Protein AF-A0A225V2T7-F1 (afdb_monomer_lite)

Sequence (121 aa):
MLRHPDIQKPFVIIQHVNRWAACAVVGQEYDGKIQPVRYTGRVLNDAELRYYIAEKEVIAILRTLQVQGLINCNQPHLQTHLSKVELLKEKFGSLRLVHLKREYNQAADYLTTKILILDES

Secondary structure (DSSP, 8-state):
-PPPP-TTSPEEEEEEE-SSEEEEEEEEEETTEEEEEEEEEEEPPHHHHTS-HHHHHHHHHHHHHHHTTSS----HHHHHHHHHHHHHHTTSS-EEEEEPPGGG-HHHHHHHHHHHHHH--

InterPro domains:
  IPR036397 Ribonuclease H superfamily [G3DSA:3.30.420.10] (42-117)
  IPR041373 Reverse transcriptase, RNase H-like domain [PF17917] (6-66)
  IPR043502 DNA/RNA polymerase superfamily [SSF56672] (2-76)

Structure (mmCIF, N/CA/C/O backbone):
data_AF-A0A225V2T7-F1
#
_entry.id   AF-A0A225V2T7-F1
#
loop_
_atom_site.group_PDB
_atom_site.id
_atom_site.type_symbol
_atom_site.label_atom_id
_atom_site.label_alt_id
_atom_site.label_comp_id
_atom_site.label_asym_id
_atom_site.label_entity_id
_atom_site.label_seq_id
_atom_site.pdbx_PDB_ins_code
_atom_site.Cartn_x
_atom_site.Cartn_y
_atom_site.Cartn_z
_atom_site.occupancy
_atom_site.B_iso_or_equiv
_atom_site.auth_seq_id
_atom_site.auth_comp_id
_atom_site.auth_asym_id
_atom_site.auth_atom_id
_atom_site.pdbx_PDB_model_num
ATOM 1 N N . MET A 1 1 ? -14.917 -8.543 -2.299 1.00 66.31 1 MET A N 1
ATOM 2 C CA . MET A 1 1 ? -16.028 -7.711 -1.792 1.00 66.31 1 MET A CA 1
ATOM 3 C C . MET A 1 1 ? -15.439 -6.709 -0.809 1.00 66.31 1 MET A C 1
ATOM 5 O O . MET A 1 1 ? -14.638 -7.133 0.015 1.00 66.31 1 MET A O 1
ATOM 9 N N . LEU A 1 2 ? -15.735 -5.415 -0.955 1.00 82.31 2 LEU A N 1
ATOM 10 C CA . LEU A 1 2 ? -15.256 -4.359 -0.051 1.00 82.31 2 LEU A CA 1
ATOM 11 C C . LEU A 1 2 ? -16.213 -4.201 1.135 1.00 82.31 2 LEU A C 1
ATOM 13 O O . LEU A 1 2 ? -17.419 -4.376 0.966 1.00 82.31 2 LEU A O 1
ATOM 17 N N . ARG A 1 3 ? -15.688 -3.857 2.312 1.00 86.75 3 ARG A N 1
ATOM 18 C CA . ARG A 1 3 ? -16.485 -3.499 3.494 1.00 86.75 3 ARG A CA 1
ATOM 19 C C . ARG A 1 3 ? -16.578 -1.974 3.631 1.00 86.75 3 ARG A C 1
ATOM 21 O O . ARG A 1 3 ? -15.665 -1.261 3.225 1.00 86.75 3 ARG A O 1
ATOM 28 N N . HIS A 1 4 ? -17.667 -1.473 4.215 1.00 89.25 4 HIS A N 1
ATOM 29 C CA . HIS A 1 4 ? -17.787 -0.050 4.543 1.00 89.25 4 HIS A CA 1
ATOM 30 C C . HIS A 1 4 ? -16.748 0.375 5.602 1.00 89.25 4 HIS A C 1
ATOM 32 O O . HIS A 1 4 ? -16.506 -0.390 6.538 1.00 89.25 4 HIS A O 1
ATOM 38 N N . PRO A 1 5 ? -16.135 1.568 5.469 1.00 87.00 5 PRO A N 1
ATOM 39 C CA . PRO A 1 5 ? -15.200 2.083 6.463 1.00 87.00 5 PRO A CA 1
ATOM 40 C C . PRO A 1 5 ? -15.893 2.333 7.803 1.00 87.00 5 PRO A C 1
ATOM 42 O O . PRO A 1 5 ? -16.919 3.009 7.845 1.00 87.00 5 PRO A O 1
ATOM 45 N N . ASP A 1 6 ? -15.280 1.871 8.887 1.00 89.69 6 ASP A N 1
ATOM 46 C CA . ASP A 1 6 ? -15.644 2.239 10.256 1.00 89.69 6 ASP A CA 1
ATOM 47 C C . ASP A 1 6 ? -14.616 3.240 10.793 1.00 89.69 6 ASP A C 1
ATOM 49 O O . ASP A 1 6 ? -13.498 2.865 11.132 1.00 89.69 6 ASP A O 1
ATOM 53 N N . ILE A 1 7 ? -14.959 4.527 10.862 1.00 83.44 7 ILE A N 1
ATOM 54 C CA . ILE A 1 7 ? -14.001 5.579 11.243 1.00 83.44 7 ILE A CA 1
ATOM 55 C C . ILE A 1 7 ? -13.431 5.416 12.663 1.00 83.44 7 ILE A C 1
ATOM 57 O O . ILE A 1 7 ? -12.371 5.965 12.956 1.00 83.44 7 ILE A O 1
ATOM 61 N N . GLN A 1 8 ? -14.095 4.644 13.528 1.00 86.25 8 GLN A N 1
ATOM 62 C CA . GLN A 1 8 ? -13.640 4.394 14.896 1.00 86.25 8 GLN A CA 1
ATOM 63 C C . GLN A 1 8 ? -12.564 3.304 14.973 1.00 86.25 8 GLN A C 1
ATOM 65 O O . GLN A 1 8 ? -11.917 3.138 16.008 1.00 86.25 8 GLN A O 1
ATOM 70 N N . LYS A 1 9 ? -12.348 2.551 13.888 1.00 85.56 9 LYS A N 1
ATOM 71 C CA . LYS A 1 9 ? -11.348 1.485 13.836 1.00 85.56 9 LYS A CA 1
ATOM 72 C C . LYS A 1 9 ? -10.043 1.940 13.180 1.00 85.56 9 LYS A C 1
ATOM 74 O O . LYS A 1 9 ? -10.074 2.660 12.180 1.00 85.56 9 LYS A O 1
ATOM 79 N N . PRO A 1 10 ? -8.890 1.440 13.662 1.00 84.44 10 PRO A N 1
ATOM 80 C CA . PRO A 1 10 ? -7.603 1.648 13.011 1.00 84.44 10 PRO A CA 1
ATOM 81 C C . PRO A 1 10 ? -7.622 1.260 11.535 1.00 84.44 10 PRO A C 1
ATOM 83 O O . PRO A 1 10 ? -8.084 0.173 11.172 1.00 84.44 10 PRO A O 1
ATOM 86 N N . PHE A 1 11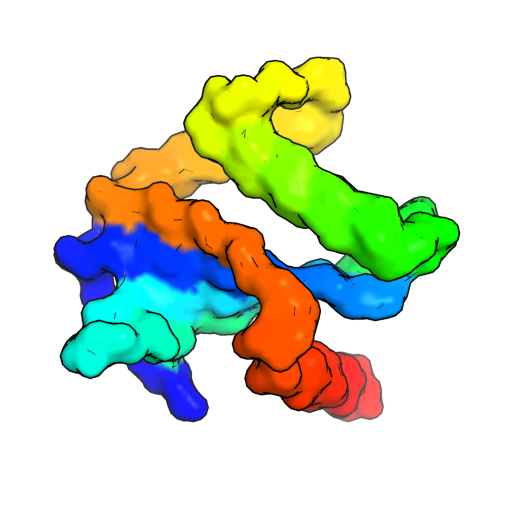 ? -7.057 2.119 10.692 1.00 82.12 11 PHE A N 1
ATOM 87 C CA . PHE A 1 11 ? -6.815 1.790 9.294 1.00 82.12 11 PHE A CA 1
ATOM 88 C C . PHE A 1 11 ? -5.452 1.123 9.133 1.00 82.12 11 PHE A C 1
ATOM 90 O O . PHE A 1 11 ? -4.450 1.554 9.709 1.00 82.12 11 PHE A O 1
ATOM 97 N N . VAL A 1 12 ? -5.412 0.084 8.303 1.00 82.75 12 VAL A N 1
ATOM 98 C CA . VAL A 1 12 ? -4.188 -0.579 7.863 1.00 82.75 12 VAL A CA 1
ATOM 99 C C . VAL A 1 12 ? -3.984 -0.295 6.384 1.00 82.75 12 VAL A C 1
ATOM 101 O O . VAL A 1 12 ? -4.862 -0.576 5.569 1.00 82.75 12 VAL A O 1
ATOM 104 N N . ILE A 1 13 ? -2.823 0.249 6.031 1.00 80.81 13 ILE A N 1
ATOM 105 C CA . ILE A 1 13 ? -2.405 0.395 4.637 1.00 80.81 13 ILE A CA 1
ATOM 106 C C . ILE A 1 13 ? -1.438 -0.736 4.309 1.00 80.81 13 ILE A C 1
ATOM 108 O O . ILE A 1 13 ? -0.366 -0.838 4.908 1.00 80.81 13 ILE A O 1
ATOM 112 N N . ILE A 1 14 ? -1.818 -1.547 3.327 1.00 81.81 14 ILE A N 1
ATOM 113 C CA . ILE A 1 14 ? -0.985 -2.592 2.738 1.00 81.81 14 ILE A CA 1
ATOM 114 C C . ILE A 1 14 ? -0.528 -2.092 1.377 1.00 81.81 14 ILE A C 1
ATOM 116 O O . ILE A 1 14 ? -1.353 -1.913 0.482 1.00 81.81 14 ILE A O 1
ATOM 120 N N . GLN A 1 15 ? 0.770 -1.858 1.216 1.00 76.88 15 GLN A N 1
ATOM 121 C CA . GLN A 1 15 ? 1.341 -1.465 -0.071 1.00 76.88 15 GLN A CA 1
ATOM 122 C C . GLN A 1 15 ? 1.723 -2.688 -0.904 1.00 76.88 15 GLN A C 1
ATOM 124 O O . GLN A 1 15 ? 2.153 -3.714 -0.378 1.00 76.88 15 GLN A O 1
ATOM 129 N N . HIS A 1 16 ? 1.594 -2.553 -2.217 1.00 76.69 16 HIS A N 1
ATOM 130 C CA . HIS A 1 16 ? 2.022 -3.538 -3.193 1.00 76.69 16 HIS A CA 1
ATOM 131 C C . HIS A 1 16 ? 2.602 -2.819 -4.408 1.00 76.69 16 HIS A C 1
ATOM 133 O O . HIS A 1 16 ? 2.026 -1.859 -4.911 1.00 76.69 16 HIS A O 1
ATOM 139 N N . VAL A 1 17 ? 3.748 -3.279 -4.895 1.00 77.31 17 VAL A N 1
ATOM 140 C CA . VAL A 1 17 ? 4.335 -2.765 -6.131 1.00 77.31 17 VAL A CA 1
ATOM 141 C C . VAL A 1 17 ? 4.715 -3.953 -6.988 1.00 77.31 17 VAL A C 1
ATOM 143 O O . VAL A 1 17 ? 5.381 -4.872 -6.518 1.00 77.31 17 VAL A O 1
ATOM 146 N N . ASN A 1 18 ? 4.292 -3.931 -8.244 1.00 75.44 18 ASN A N 1
ATOM 147 C CA . ASN A 1 18 ? 4.706 -4.914 -9.228 1.00 75.44 18 ASN A CA 1
ATOM 148 C C . ASN A 1 18 ? 5.512 -4.247 -10.347 1.00 75.44 18 ASN A C 1
ATOM 150 O O . ASN A 1 18 ? 5.968 -3.108 -10.228 1.00 75.44 18 ASN A O 1
ATOM 154 N N . ARG A 1 19 ? 5.743 -4.979 -11.443 1.00 77.00 19 ARG A N 1
ATOM 155 C CA . ARG A 1 19 ? 6.575 -4.496 -12.551 1.00 77.00 19 ARG A CA 1
ATOM 156 C C . ARG A 1 19 ? 6.058 -3.176 -13.143 1.00 77.00 19 ARG A C 1
ATOM 158 O O . ARG A 1 19 ? 6.894 -2.367 -13.541 1.00 77.00 19 ARG A O 1
ATOM 165 N N . TRP A 1 20 ? 4.743 -2.962 -13.154 1.00 80.44 20 TRP A N 1
ATOM 166 C CA . TRP A 1 20 ? 4.077 -1.925 -13.948 1.00 80.44 20 TRP A CA 1
ATOM 167 C C . TRP A 1 20 ? 3.268 -0.928 -13.118 1.00 80.44 20 TRP A C 1
ATOM 169 O O . TRP A 1 20 ? 3.011 0.178 -13.579 1.00 80.44 20 TRP A O 1
ATOM 179 N N . ALA A 1 21 ? 2.870 -1.293 -11.902 1.00 78.94 21 ALA A N 1
ATOM 180 C CA . ALA A 1 21 ? 1.983 -0.492 -11.073 1.00 78.94 21 ALA A CA 1
ATOM 181 C C . ALA A 1 21 ? 2.385 -0.537 -9.596 1.00 78.94 21 ALA A C 1
ATOM 183 O O . ALA A 1 21 ? 2.903 -1.535 -9.092 1.00 78.94 21 ALA A O 1
ATOM 184 N N . ALA A 1 22 ? 2.087 0.554 -8.897 1.00 80.88 22 ALA A N 1
ATOM 185 C CA . ALA A 1 22 ? 2.073 0.615 -7.444 1.00 80.88 22 ALA A CA 1
ATOM 186 C C . ALA A 1 22 ? 0.621 0.727 -6.979 1.00 80.88 22 ALA A C 1
ATOM 188 O O . ALA A 1 22 ? -0.117 1.607 -7.422 1.00 80.88 22 ALA A O 1
ATOM 189 N N . CYS A 1 23 ? 0.206 -0.142 -6.071 1.00 80.31 23 CYS A N 1
ATOM 190 C CA . CYS A 1 23 ? -1.116 -0.131 -5.476 1.00 80.31 23 CYS A CA 1
ATOM 191 C C . CYS A 1 23 ? -1.051 -0.234 -3.952 1.00 80.31 23 CYS A C 1
ATOM 193 O O . CYS A 1 23 ? -0.030 -0.553 -3.344 1.00 80.31 23 CYS A O 1
ATOM 195 N N . ALA A 1 24 ? -2.156 0.117 -3.315 1.00 81.75 24 ALA A N 1
ATOM 196 C CA .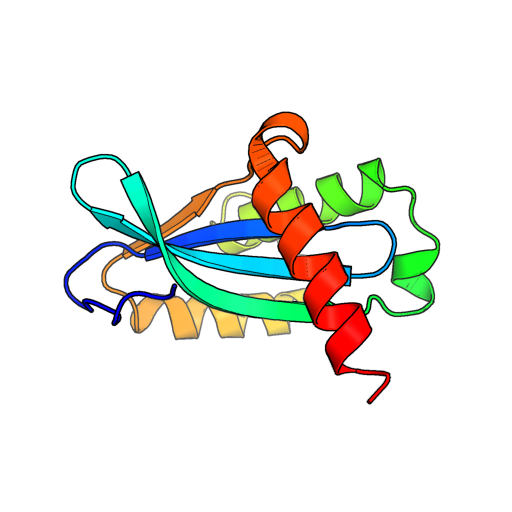 ALA A 1 24 ? -2.335 -0.037 -1.893 1.00 81.75 24 ALA A CA 1
ATOM 197 C C . ALA A 1 24 ? -3.769 -0.460 -1.588 1.00 81.75 24 ALA A C 1
ATOM 199 O O . ALA A 1 24 ? -4.735 -0.001 -2.206 1.00 81.75 24 ALA A O 1
ATOM 200 N N . VAL A 1 25 ? -3.896 -1.328 -0.594 1.00 84.00 25 VAL A N 1
ATOM 201 C CA . VAL A 1 25 ? -5.169 -1.701 0.007 1.00 84.00 25 VAL A CA 1
ATOM 202 C C . VAL A 1 25 ? -5.285 -0.958 1.323 1.00 84.00 25 VAL A C 1
ATOM 204 O O . VAL A 1 25 ? -4.417 -1.074 2.187 1.00 84.00 25 VAL A O 1
ATOM 207 N N . VAL A 1 26 ? -6.370 -0.212 1.480 1.00 83.75 26 VAL A N 1
ATOM 208 C CA . VAL A 1 26 ? -6.796 0.289 2.781 1.00 83.75 26 VAL A CA 1
ATOM 209 C C . VAL A 1 26 ? -7.742 -0.751 3.360 1.00 83.75 26 VAL A C 1
ATOM 211 O O . VAL A 1 26 ? -8.791 -1.034 2.777 1.00 83.75 26 VAL A O 1
ATOM 214 N N . GLY A 1 27 ? -7.359 -1.342 4.482 1.00 88.25 27 GLY A N 1
ATOM 215 C CA . GLY A 1 27 ? -8.142 -2.340 5.194 1.00 88.25 27 GLY A CA 1
ATOM 216 C C . GLY A 1 27 ? -8.337 -1.978 6.657 1.00 88.25 27 GLY A C 1
ATOM 217 O O . GLY A 1 27 ? -7.696 -1.074 7.188 1.00 88.25 27 GLY A O 1
ATOM 218 N N . GLN A 1 28 ? -9.234 -2.701 7.309 1.00 86.75 28 GLN A N 1
ATOM 219 C CA . GLN A 1 28 ? -9.456 -2.621 8.750 1.00 86.75 28 GLN A CA 1
ATOM 220 C C . GLN A 1 28 ? -9.601 -4.030 9.309 1.00 86.75 28 GLN A C 1
ATOM 222 O O . GLN A 1 28 ? -10.015 -4.950 8.600 1.00 86.75 28 GLN A O 1
ATOM 227 N N . GLU A 1 29 ? -9.234 -4.208 10.572 1.00 89.12 29 GLU A N 1
ATOM 228 C CA . GLU A 1 29 ? -9.288 -5.512 11.221 1.00 89.12 29 GLU A CA 1
ATOM 229 C C . GLU A 1 29 ? -10.697 -5.825 11.741 1.00 89.12 29 GLU A C 1
ATOM 231 O O . GLU A 1 29 ? -11.326 -5.041 12.463 1.00 89.12 29 GLU A O 1
ATOM 236 N N . TYR A 1 30 ? -11.188 -7.001 11.363 1.00 87.75 30 TYR A N 1
ATOM 237 C CA . TYR A 1 30 ? -12.446 -7.572 11.819 1.00 87.75 30 TYR A CA 1
ATOM 238 C C . TYR A 1 30 ? -12.231 -9.055 12.095 1.00 87.75 30 TYR A C 1
ATOM 240 O O . TYR A 1 30 ? -11.781 -9.785 11.211 1.00 87.75 30 TYR A O 1
ATOM 248 N N . ASP A 1 31 ? -12.536 -9.484 13.320 1.00 90.25 31 ASP A N 1
ATOM 249 C CA . ASP A 1 31 ? -12.428 -10.883 13.749 1.00 90.25 31 ASP A CA 1
ATOM 250 C C . ASP A 1 31 ? -11.031 -11.479 13.472 1.00 90.25 31 ASP A C 1
ATOM 252 O O . ASP A 1 31 ? -10.889 -12.590 12.960 1.00 90.25 31 ASP A O 1
ATOM 256 N N . GLY A 1 32 ? -9.981 -10.686 13.732 1.00 86.19 32 GLY A N 1
ATOM 257 C CA . GLY A 1 32 ? -8.579 -11.056 13.501 1.00 86.19 32 GLY A CA 1
ATOM 258 C C . GLY A 1 32 ? -8.141 -11.075 12.030 1.00 86.19 32 GLY A C 1
ATOM 259 O O . GLY A 1 32 ? -7.026 -11.496 11.726 1.00 86.19 32 GLY A O 1
ATOM 260 N N . LYS A 1 33 ? -8.993 -10.641 11.091 1.00 86.69 33 LYS A N 1
ATOM 261 C CA . LYS A 1 33 ? -8.685 -10.586 9.654 1.00 86.69 33 LYS A CA 1
ATOM 262 C C . LYS A 1 33 ? -8.756 -9.159 9.136 1.00 86.69 33 LYS A C 1
ATOM 264 O O . LYS A 1 33 ? -9.724 -8.441 9.378 1.00 86.69 33 LYS A O 1
ATOM 269 N N . ILE A 1 34 ? -7.760 -8.757 8.350 1.00 87.31 34 ILE A N 1
ATOM 270 C CA . ILE A 1 34 ? -7.824 -7.489 7.622 1.00 87.31 34 ILE A CA 1
ATOM 271 C C . ILE A 1 34 ? -8.820 -7.650 6.473 1.00 87.31 34 ILE A C 1
ATOM 273 O O . ILE A 1 34 ? -8.597 -8.439 5.555 1.00 87.31 34 ILE A O 1
ATOM 277 N N . GLN A 1 35 ? -9.914 -6.894 6.517 1.00 87.38 35 GLN A N 1
ATOM 278 C CA . GLN A 1 35 ? -10.880 -6.821 5.425 1.00 87.38 35 GLN A CA 1
ATOM 279 C C . GLN A 1 35 ? -10.656 -5.536 4.621 1.00 87.38 35 GLN A C 1
ATOM 281 O O . GLN A 1 35 ? -10.461 -4.470 5.215 1.00 87.38 35 GLN A O 1
ATOM 286 N N . PRO A 1 36 ? -10.674 -5.605 3.279 1.00 86.38 36 PRO A N 1
ATOM 287 C CA . PRO A 1 36 ? -10.434 -4.445 2.437 1.00 86.38 36 PRO A CA 1
ATOM 288 C C . PRO A 1 36 ? -11.631 -3.491 2.482 1.00 86.38 36 PRO A C 1
ATOM 290 O O . PRO A 1 36 ? -12.783 -3.896 2.323 1.00 86.38 36 PRO A O 1
ATOM 293 N N . VAL A 1 37 ? -11.337 -2.208 2.661 1.00 86.44 37 VAL A N 1
ATOM 294 C CA . VAL A 1 37 ? -12.308 -1.107 2.653 1.00 86.44 37 VAL A CA 1
ATOM 295 C C . VAL A 1 37 ? -12.194 -0.305 1.361 1.00 86.44 37 VAL A C 1
ATOM 297 O O . VAL A 1 37 ? -13.198 0.115 0.788 1.00 86.44 37 VAL A O 1
ATOM 300 N N . ARG A 1 38 ? -10.969 -0.120 0.856 1.00 82.50 38 ARG A N 1
ATOM 301 C CA . ARG A 1 38 ? -10.723 0.567 -0.412 1.00 82.50 38 ARG A CA 1
ATOM 302 C C . ARG A 1 38 ? -9.457 0.058 -1.089 1.00 82.50 38 ARG A C 1
ATOM 304 O O . ARG A 1 38 ? -8.484 -0.290 -0.425 1.00 82.50 38 ARG A O 1
ATOM 311 N N . TYR A 1 39 ? -9.467 0.091 -2.415 1.00 77.56 39 TYR A N 1
ATOM 312 C CA . TYR A 1 39 ? -8.284 -0.091 -3.247 1.00 77.56 39 TYR A CA 1
ATOM 313 C C . TYR A 1 39 ? -7.878 1.242 -3.865 1.00 77.56 39 TYR A C 1
ATOM 315 O O . TYR A 1 39 ? -8.729 2.056 -4.226 1.00 77.56 39 TYR A O 1
ATOM 323 N N . THR A 1 40 ? -6.577 1.462 -3.982 1.00 78.00 40 THR A N 1
ATOM 324 C CA . THR A 1 40 ? -6.009 2.548 -4.776 1.00 78.00 40 THR A CA 1
ATOM 325 C C . THR A 1 40 ? -4.782 2.035 -5.511 1.00 78.00 40 THR A C 1
ATOM 327 O O . THR A 1 40 ? -4.096 1.136 -5.027 1.00 78.00 40 THR A O 1
ATOM 330 N N . GLY A 1 41 ? -4.495 2.578 -6.685 1.00 79.88 41 GLY A N 1
ATOM 331 C CA . GLY A 1 41 ? -3.312 2.219 -7.446 1.00 79.88 41 GLY A CA 1
ATOM 332 C C . GLY A 1 41 ? -3.042 3.203 -8.563 1.00 79.88 41 GLY A C 1
ATOM 333 O O . GLY A 1 41 ? -3.903 4.005 -8.919 1.00 79.88 41 GLY A O 1
ATOM 334 N N . ARG A 1 42 ? -1.819 3.157 -9.078 1.00 82.31 42 ARG A N 1
ATOM 335 C CA . ARG A 1 42 ? -1.394 3.906 -10.254 1.00 82.31 42 ARG A CA 1
ATOM 336 C C . ARG A 1 42 ? -0.378 3.106 -11.054 1.00 82.31 42 ARG A C 1
ATOM 338 O O . ARG A 1 42 ? 0.412 2.348 -10.485 1.00 82.31 42 ARG A O 1
ATOM 345 N N . VAL A 1 43 ? -0.363 3.346 -12.357 1.00 79.88 43 VAL A N 1
ATOM 346 C CA . VAL A 1 43 ? 0.708 2.892 -13.245 1.00 79.88 43 VAL A CA 1
ATOM 347 C C . VAL A 1 43 ? 1.995 3.656 -12.904 1.00 79.88 43 VAL A C 1
ATOM 349 O O . VAL A 1 43 ? 1.970 4.820 -12.483 1.00 79.88 43 VAL A O 1
ATOM 352 N N . LEU A 1 44 ? 3.124 2.961 -12.989 1.00 81.44 44 LEU A N 1
ATOM 353 C CA . LEU A 1 44 ? 4.449 3.537 -12.790 1.00 81.44 44 LEU A CA 1
ATOM 354 C C . LEU A 1 44 ? 4.832 4.390 -14.002 1.00 81.44 44 LEU A C 1
ATOM 356 O O . LEU A 1 44 ? 4.529 4.030 -15.135 1.00 81.44 44 LEU A O 1
ATOM 360 N N . ASN A 1 45 ? 5.517 5.509 -13.769 1.00 80.56 45 ASN A N 1
ATOM 361 C CA . ASN A 1 45 ? 6.050 6.315 -14.871 1.00 80.56 45 ASN A CA 1
ATOM 362 C C . ASN A 1 45 ? 7.313 5.674 -15.480 1.00 80.56 45 ASN A C 1
ATOM 364 O O . ASN A 1 45 ? 7.899 4.767 -14.892 1.00 80.56 45 ASN A O 1
ATOM 368 N N . ASP A 1 46 ? 7.785 6.179 -16.623 1.00 83.00 46 ASP A N 1
ATOM 369 C CA . ASP A 1 46 ? 8.947 5.619 -17.334 1.00 83.00 46 ASP A CA 1
ATOM 370 C C . ASP A 1 46 ? 10.211 5.510 -16.480 1.00 83.00 46 ASP A C 1
ATOM 372 O O . ASP A 1 46 ? 10.987 4.566 -16.633 1.00 83.00 46 ASP A O 1
ATOM 376 N N . ALA A 1 47 ? 10.449 6.472 -15.585 1.00 80.44 47 ALA A N 1
ATOM 377 C CA . ALA A 1 47 ? 11.591 6.416 -14.682 1.00 80.44 47 ALA A CA 1
ATOM 378 C C . ALA A 1 47 ? 11.439 5.285 -13.666 1.00 80.44 47 ALA A C 1
ATOM 380 O O . ALA A 1 47 ? 12.379 4.528 -13.439 1.00 80.44 47 ALA A O 1
ATOM 381 N N . GLU A 1 48 ? 10.240 5.134 -13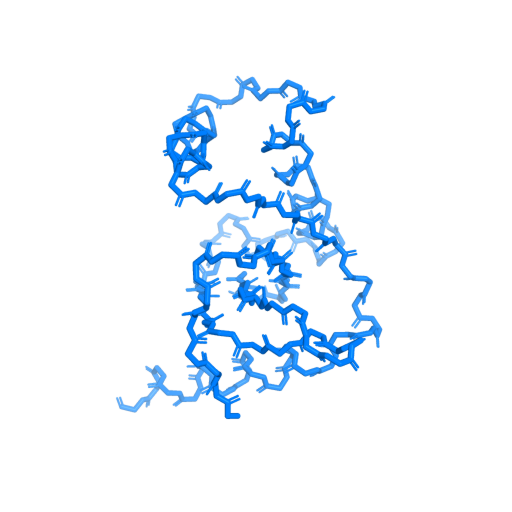.112 1.00 77.69 48 GLU A N 1
ATOM 382 C CA . GLU A 1 48 ? 9.915 4.093 -12.148 1.00 77.69 48 GLU A CA 1
ATOM 383 C C . GLU A 1 48 ? 9.892 2.700 -12.782 1.00 77.69 48 GLU A C 1
ATOM 385 O O . GLU A 1 48 ? 10.310 1.735 -12.146 1.00 77.69 48 GLU A O 1
ATOM 390 N N . LEU A 1 49 ? 9.460 2.574 -14.040 1.00 81.25 49 LEU A N 1
ATOM 391 C CA . LEU A 1 49 ? 9.427 1.308 -14.771 1.00 81.25 49 LEU A CA 1
ATOM 392 C C . LEU A 1 49 ? 10.815 0.681 -14.918 1.00 81.25 49 LEU A C 1
ATOM 394 O O . LEU A 1 49 ? 10.920 -0.544 -14.819 1.00 81.25 49 LEU A O 1
ATOM 398 N N . ARG A 1 50 ? 11.857 1.508 -15.076 1.00 82.75 50 ARG A N 1
ATOM 399 C CA . ARG A 1 50 ? 13.253 1.075 -15.254 1.00 82.75 50 ARG A CA 1
ATOM 400 C C . ARG A 1 50 ? 13.884 0.450 -14.010 1.00 82.75 50 ARG A C 1
ATOM 402 O O . ARG A 1 50 ? 14.889 -0.238 -14.150 1.00 82.75 50 ARG A O 1
ATOM 409 N N . TYR A 1 51 ? 13.310 0.652 -12.824 1.00 75.50 51 TYR A N 1
ATOM 410 C CA . TYR A 1 51 ? 13.808 0.014 -11.607 1.00 75.50 51 TYR A CA 1
ATOM 411 C C . TYR A 1 51 ? 13.514 -1.489 -11.588 1.00 75.50 51 TYR A C 1
ATOM 413 O O . TYR A 1 51 ? 12.427 -1.946 -11.978 1.00 75.50 51 TYR A O 1
ATOM 421 N N . TYR A 1 52 ? 14.457 -2.262 -11.054 1.00 75.75 52 TYR A N 1
ATOM 422 C CA . TYR A 1 52 ? 14.233 -3.660 -10.721 1.00 75.75 52 TYR A CA 1
ATOM 423 C C . TYR A 1 52 ? 13.139 -3.783 -9.655 1.00 75.75 52 TYR A C 1
ATOM 425 O O . TYR A 1 52 ? 12.908 -2.887 -8.844 1.00 75.75 52 TYR A O 1
ATOM 433 N N . ILE A 1 53 ? 12.444 -4.922 -9.630 1.00 69.19 53 ILE A N 1
ATOM 434 C CA . ILE A 1 53 ? 11.323 -5.123 -8.700 1.00 69.19 53 ILE A CA 1
ATOM 435 C C . ILE A 1 53 ? 11.744 -5.005 -7.226 1.00 69.19 53 ILE A C 1
ATOM 437 O O . ILE A 1 53 ? 11.013 -4.418 -6.438 1.00 69.19 53 ILE A O 1
ATOM 441 N N . ALA A 1 54 ? 12.952 -5.457 -6.879 1.00 64.94 54 ALA A N 1
ATOM 442 C CA . ALA A 1 54 ? 13.506 -5.297 -5.536 1.00 64.94 54 ALA A CA 1
ATOM 443 C C . ALA A 1 54 ? 13.741 -3.818 -5.180 1.00 64.94 54 ALA A 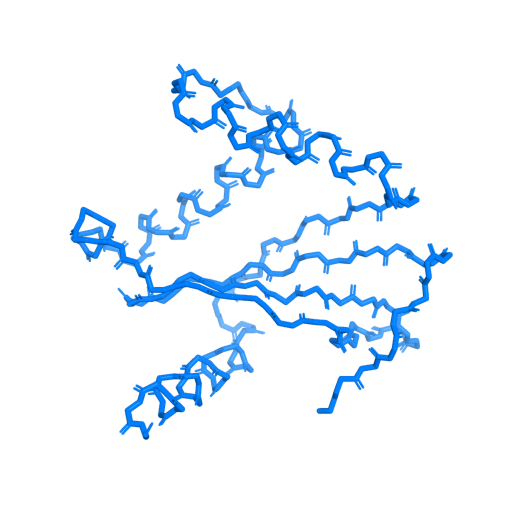C 1
ATOM 445 O O . ALA A 1 54 ? 13.435 -3.390 -4.072 1.00 64.94 54 ALA A O 1
ATOM 446 N N . GLU A 1 55 ? 14.218 -3.004 -6.125 1.00 67.44 55 GLU A N 1
ATOM 447 C CA . GLU A 1 55 ? 14.393 -1.561 -5.911 1.00 67.44 55 GLU A CA 1
ATOM 448 C C . GLU A 1 55 ? 13.043 -0.866 -5.699 1.00 67.44 55 GLU A C 1
ATOM 450 O O . GLU A 1 55 ? 12.910 -0.007 -4.830 1.00 67.44 55 GLU A O 1
ATOM 455 N N . LYS A 1 56 ? 12.009 -1.283 -6.438 1.00 71.94 56 LYS A N 1
ATOM 456 C CA . LYS A 1 56 ? 10.634 -0.793 -6.266 1.00 71.94 56 LYS A CA 1
ATOM 457 C C . LYS A 1 56 ? 10.075 -1.123 -4.877 1.00 71.94 56 LYS A C 1
ATOM 459 O O . LYS A 1 56 ? 9.457 -0.263 -4.249 1.00 71.94 56 LYS A O 1
ATOM 464 N N . GLU A 1 57 ? 10.318 -2.334 -4.377 1.00 71.56 57 GLU A N 1
ATOM 465 C CA . GLU A 1 57 ? 9.941 -2.736 -3.014 1.00 71.56 57 GLU A CA 1
ATOM 466 C C . GLU A 1 57 ? 10.683 -1.912 -1.956 1.00 71.56 57 GLU A C 1
ATOM 468 O O . GLU A 1 57 ? 10.061 -1.407 -1.019 1.00 71.56 57 GLU A O 1
ATOM 473 N N . VAL A 1 58 ? 11.988 -1.690 -2.140 1.00 70.25 58 VAL A N 1
ATOM 474 C CA . VAL A 1 58 ? 12.791 -0.828 -1.261 1.00 70.25 58 VAL A CA 1
ATOM 475 C C . VAL A 1 58 ? 12.245 0.601 -1.250 1.00 70.25 58 VAL A C 1
ATOM 477 O O . VAL A 1 58 ? 12.088 1.181 -0.179 1.00 70.25 58 VAL A O 1
ATOM 480 N N . ILE A 1 59 ? 11.873 1.162 -2.404 1.00 74.69 59 ILE A N 1
ATOM 481 C CA . ILE A 1 59 ? 11.254 2.493 -2.485 1.00 74.69 59 ILE A CA 1
ATOM 482 C C . ILE A 1 59 ? 9.932 2.535 -1.704 1.00 74.69 59 ILE A C 1
ATOM 484 O O . ILE A 1 59 ? 9.690 3.502 -0.980 1.00 74.69 59 ILE A O 1
ATOM 488 N N . ALA A 1 60 ? 9.089 1.503 -1.796 1.00 74.44 60 ALA A N 1
ATOM 489 C CA . ALA A 1 60 ? 7.839 1.426 -1.034 1.00 74.44 60 ALA A CA 1
ATOM 490 C C . ALA A 1 60 ? 8.083 1.372 0.488 1.00 74.44 60 ALA A C 1
ATOM 492 O O . ALA A 1 60 ? 7.415 2.067 1.261 1.00 74.44 60 ALA A O 1
ATOM 493 N N . ILE A 1 61 ? 9.091 0.613 0.927 1.00 71.00 61 ILE A N 1
ATOM 494 C CA . ILE A 1 61 ? 9.505 0.559 2.335 1.00 71.00 61 ILE A CA 1
ATOM 495 C C . ILE A 1 61 ? 10.022 1.925 2.793 1.00 71.00 61 ILE A C 1
ATOM 497 O O . ILE A 1 61 ? 9.544 2.453 3.794 1.00 71.00 61 ILE A O 1
ATOM 501 N N . LEU A 1 62 ? 10.944 2.537 2.045 1.00 71.56 62 LEU A N 1
ATOM 502 C CA . LEU A 1 62 ? 11.501 3.852 2.373 1.00 71.56 62 LEU A CA 1
ATOM 503 C C . LEU A 1 62 ? 10.403 4.915 2.475 1.00 71.56 62 LEU A C 1
ATOM 505 O O . LEU A 1 62 ? 10.390 5.698 3.420 1.00 71.56 62 LEU A O 1
ATOM 509 N N . ARG A 1 63 ? 9.431 4.904 1.559 1.00 73.94 63 ARG A N 1
ATOM 510 C CA . ARG A 1 63 ? 8.246 5.774 1.615 1.00 73.94 63 ARG A CA 1
ATOM 511 C C . ARG A 1 63 ? 7.448 5.577 2.892 1.00 73.94 63 ARG A C 1
ATOM 513 O O . ARG A 1 63 ? 7.045 6.554 3.515 1.00 73.94 63 ARG A O 1
ATOM 520 N N . THR A 1 64 ? 7.224 4.325 3.273 1.00 73.75 64 THR A N 1
ATOM 521 C CA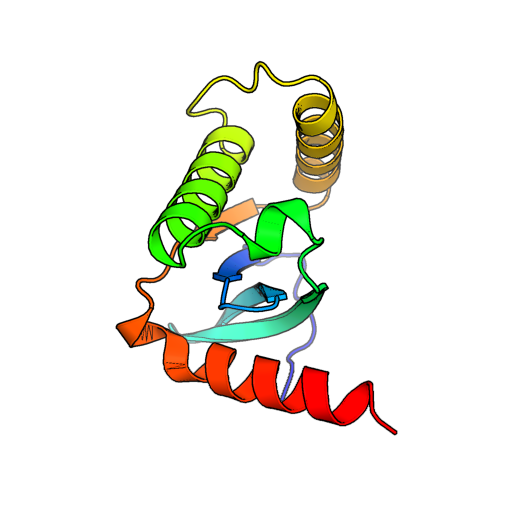 . THR A 1 64 ? 6.509 3.985 4.503 1.00 73.75 64 THR A CA 1
ATOM 522 C C . THR A 1 64 ? 7.252 4.500 5.734 1.00 73.75 64 THR A C 1
ATOM 524 O O . THR A 1 64 ? 6.641 5.148 6.580 1.00 73.75 64 THR A O 1
ATOM 527 N N . LEU A 1 65 ? 8.568 4.292 5.805 1.00 69.75 65 LEU A N 1
ATOM 528 C CA . LEU A 1 65 ? 9.402 4.759 6.915 1.00 69.75 65 LEU A CA 1
ATOM 529 C C . LEU A 1 65 ? 9.464 6.294 6.990 1.00 69.75 65 LEU A C 1
ATOM 531 O O . LEU A 1 65 ? 9.402 6.850 8.085 1.00 69.75 65 LEU A O 1
ATOM 535 N N . GLN A 1 66 ? 9.531 6.981 5.843 1.00 72.38 66 GLN A N 1
ATOM 536 C CA . GLN A 1 66 ? 9.446 8.447 5.759 1.00 72.38 66 GLN A CA 1
ATOM 537 C C . GLN A 1 66 ? 8.109 8.949 6.298 1.00 72.38 66 GLN A C 1
ATOM 539 O O . GLN A 1 66 ? 8.075 9.847 7.130 1.00 72.38 66 GLN A O 1
ATOM 544 N N . VAL A 1 67 ? 7.007 8.326 5.870 1.00 70.44 67 VAL A N 1
ATOM 545 C CA . VAL A 1 67 ? 5.665 8.634 6.373 1.00 70.44 67 VAL A CA 1
ATOM 546 C C . VAL A 1 67 ? 5.545 8.358 7.865 1.00 70.44 67 VAL A C 1
ATOM 548 O O . VAL A 1 67 ? 4.824 9.064 8.548 1.00 70.44 67 VAL A O 1
ATOM 551 N N . GLN A 1 68 ? 6.231 7.362 8.411 1.00 70.00 68 GLN A N 1
ATOM 552 C CA . GLN A 1 68 ? 6.225 7.104 9.852 1.00 70.00 68 GLN A CA 1
ATOM 553 C C . GLN A 1 68 ? 7.134 8.055 10.647 1.00 70.00 68 GLN A C 1
ATOM 555 O O . GLN A 1 68 ? 7.165 7.961 11.870 1.00 70.00 68 GLN A O 1
ATOM 560 N N . GLY A 1 69 ? 7.862 8.960 9.982 1.00 72.38 69 GLY A N 1
ATOM 561 C CA . GLY A 1 69 ? 8.823 9.859 10.624 1.00 72.38 69 GLY A CA 1
ATOM 562 C C . GLY A 1 69 ? 10.091 9.154 11.119 1.00 72.38 69 GLY A C 1
ATOM 563 O O . GLY A 1 69 ? 10.851 9.736 11.884 1.00 72.38 69 GLY A O 1
ATOM 564 N N . LEU A 1 70 ? 10.330 7.906 10.697 1.00 74.81 70 LEU A N 1
ATOM 565 C CA . LEU A 1 70 ? 11.475 7.102 11.137 1.00 74.81 70 LEU A CA 1
ATOM 566 C C . LEU A 1 70 ? 12.762 7.453 10.385 1.00 74.81 70 LEU A C 1
ATOM 568 O O . LEU A 1 70 ? 13.856 7.255 10.908 1.00 74.81 70 LEU A O 1
ATOM 572 N N . ILE A 1 71 ? 12.639 7.960 9.157 1.00 79.56 71 ILE A N 1
ATOM 573 C CA . ILE A 1 71 ? 13.769 8.418 8.346 1.00 79.56 71 ILE A CA 1
ATOM 574 C C . ILE A 1 71 ? 13.453 9.766 7.703 1.00 79.56 71 ILE A C 1
ATOM 576 O O . ILE A 1 71 ? 12.306 10.054 7.356 1.00 79.56 71 ILE A O 1
ATOM 580 N N . ASN A 1 72 ? 14.485 10.587 7.511 1.00 76.62 72 ASN A N 1
ATOM 581 C CA . ASN A 1 72 ? 14.308 11.926 6.965 1.00 76.62 72 ASN A CA 1
ATOM 582 C C . ASN A 1 72 ? 14.025 11.895 5.449 1.00 76.62 72 ASN A C 1
ATOM 584 O O . ASN A 1 72 ? 14.563 11.066 4.708 1.00 76.62 72 ASN A O 1
ATOM 588 N N . CYS A 1 73 ? 13.188 12.815 4.971 1.00 75.25 73 CYS A N 1
ATOM 589 C CA . CYS A 1 73 ? 12.805 12.916 3.565 1.00 75.25 73 CYS A CA 1
ATOM 590 C C . CYS A 1 73 ? 13.454 14.150 2.921 1.00 75.25 73 CYS A C 1
ATOM 592 O O . CYS A 1 73 ? 12.886 15.234 2.927 1.00 75.25 73 CYS A O 1
ATOM 594 N N . ASN A 1 74 ? 14.643 14.005 2.331 1.00 76.06 74 ASN A N 1
ATOM 595 C CA . ASN A 1 74 ? 15.416 15.162 1.842 1.00 76.06 74 ASN A CA 1
ATOM 596 C C . ASN A 1 74 ? 15.091 15.588 0.399 1.00 76.06 74 ASN A C 1
ATOM 598 O O . ASN A 1 74 ? 15.579 16.612 -0.069 1.00 76.06 74 ASN A O 1
ATOM 602 N N . GLN A 1 75 ? 14.280 14.819 -0.330 1.00 73.56 75 GLN A N 1
ATOM 603 C CA . GLN A 1 75 ? 13.929 15.137 -1.716 1.00 73.56 75 GLN A CA 1
ATOM 604 C C . GLN A 1 75 ? 12.688 16.058 -1.765 1.00 73.56 75 GLN A C 1
ATOM 606 O O . GLN A 1 75 ? 11.635 15.662 -1.258 1.00 73.56 75 GLN A O 1
ATOM 611 N N . PRO A 1 76 ? 12.752 17.245 -2.408 1.00 72.50 76 PRO A N 1
ATOM 612 C CA . PRO A 1 76 ? 11.684 18.256 -2.353 1.00 72.50 76 PRO A CA 1
ATOM 613 C C . PRO A 1 76 ? 10.313 17.771 -2.840 1.00 72.50 76 PRO A C 1
ATOM 615 O O . PRO A 1 76 ? 9.297 18.018 -2.200 1.00 72.50 76 PRO A O 1
ATOM 618 N N . HIS A 1 77 ? 10.275 17.006 -3.934 1.00 66.31 77 HIS A N 1
ATOM 619 C CA . HIS A 1 77 ? 9.024 16.447 -4.460 1.00 66.31 77 HIS A CA 1
ATOM 620 C C . HIS A 1 77 ? 8.373 15.439 -3.492 1.00 66.31 77 HIS A C 1
ATOM 622 O O . HIS A 1 77 ? 7.163 15.234 -3.513 1.00 66.31 77 HIS A O 1
ATOM 628 N N . LEU A 1 78 ? 9.160 14.835 -2.601 1.00 64.50 78 LEU A N 1
ATOM 629 C CA . LEU A 1 78 ? 8.715 13.818 -1.645 1.00 64.50 78 LEU A CA 1
ATOM 630 C C . LEU A 1 78 ? 8.307 14.427 -0.316 1.00 64.50 78 LEU A C 1
ATOM 632 O O . LEU A 1 78 ? 7.366 13.935 0.297 1.00 64.50 78 LEU A O 1
ATOM 636 N N . GLN A 1 79 ? 8.927 15.546 0.058 1.00 69.12 79 GLN A N 1
ATOM 637 C CA . GLN A 1 79 ? 8.450 16.420 1.128 1.00 69.12 79 GLN A CA 1
ATOM 638 C C . GLN A 1 79 ? 7.004 16.855 0.868 1.00 69.12 79 GLN A C 1
ATOM 640 O O . GLN A 1 79 ? 6.159 16.707 1.742 1.00 69.12 79 GLN A O 1
ATOM 645 N N . THR A 1 80 ? 6.671 17.271 -0.361 1.00 69.81 80 THR A N 1
ATOM 646 C CA . THR A 1 80 ? 5.289 17.635 -0.721 1.00 69.81 80 THR A CA 1
ATOM 647 C C . THR A 1 80 ? 4.303 16.475 -0.533 1.00 69.81 80 THR A C 1
ATOM 649 O O . THR A 1 80 ? 3.176 16.684 -0.081 1.00 69.81 80 THR A O 1
ATOM 652 N N . HIS A 1 81 ? 4.699 15.243 -0.867 1.00 65.25 81 HIS A N 1
ATOM 653 C CA . HIS A 1 81 ? 3.868 14.062 -0.620 1.00 65.25 81 HIS A CA 1
ATOM 654 C C . HIS A 1 81 ? 3.761 13.736 0.873 1.00 65.25 81 HIS A C 1
ATOM 656 O O . HIS A 1 81 ? 2.667 13.423 1.336 1.00 65.25 81 HIS A O 1
ATOM 662 N N . LEU A 1 82 ? 4.856 13.858 1.623 1.00 66.50 82 LEU A N 1
ATOM 663 C CA . LEU A 1 82 ? 4.889 13.629 3.064 1.00 66.50 82 LEU A CA 1
ATOM 664 C C . LEU A 1 82 ? 3.973 14.608 3.807 1.00 66.50 82 LEU A C 1
ATOM 666 O O . LEU A 1 82 ? 3.142 14.164 4.590 1.00 66.50 82 LEU A O 1
ATOM 670 N N . SER A 1 83 ? 4.014 15.906 3.483 1.00 70.56 83 SER A N 1
ATOM 671 C CA . SER A 1 83 ? 3.116 16.911 4.072 1.00 70.56 83 SER A CA 1
ATOM 672 C C . SER A 1 83 ? 1.637 16.597 3.828 1.00 70.56 83 SER A C 1
ATOM 674 O O . SER A 1 83 ? 0.810 16.788 4.715 1.00 70.56 83 SER A O 1
ATOM 676 N N . LYS A 1 84 ? 1.287 16.070 2.643 1.00 70.62 84 LYS A N 1
ATOM 677 C CA . LYS A 1 84 ? -0.085 15.612 2.363 1.00 70.62 84 LYS A CA 1
ATOM 678 C C . LYS A 1 84 ? -0.471 14.418 3.230 1.00 70.62 84 LYS A C 1
ATOM 680 O O . LYS A 1 84 ? -1.616 14.339 3.660 1.00 70.62 84 LYS A O 1
ATOM 685 N N . VAL A 1 85 ? 0.454 13.488 3.466 1.00 68.94 85 VAL A N 1
ATOM 686 C CA . VAL A 1 85 ? 0.190 12.328 4.322 1.00 68.94 85 VAL A CA 1
ATOM 687 C C . VAL A 1 85 ? 0.053 12.742 5.785 1.00 68.94 85 VAL A C 1
ATOM 689 O O . VAL A 1 85 ? -0.878 12.273 6.426 1.00 68.94 85 VAL A O 1
ATOM 692 N N . GLU A 1 86 ? 0.893 13.647 6.294 1.00 71.25 86 GLU A N 1
ATOM 693 C CA . GLU A 1 86 ? 0.755 14.190 7.656 1.00 71.25 86 GLU A CA 1
ATOM 694 C C . GLU A 1 86 ? -0.600 14.880 7.859 1.00 71.25 86 GLU A C 1
ATOM 696 O O . GLU A 1 86 ? -1.328 14.540 8.787 1.00 71.25 86 GLU A O 1
ATOM 701 N N . LEU A 1 87 ? -1.017 15.738 6.922 1.00 74.12 87 LEU A N 1
ATOM 702 C CA . LEU A 1 87 ? -2.344 16.364 6.962 1.00 74.12 87 LEU A CA 1
ATOM 703 C C . LEU A 1 87 ? -3.483 15.330 6.934 1.00 74.12 87 LEU A C 1
ATOM 705 O O . LEU A 1 87 ? -4.540 15.518 7.534 1.00 74.12 87 LEU A O 1
ATOM 709 N N . LEU A 1 88 ? -3.305 14.237 6.188 1.00 67.81 88 LEU A N 1
ATOM 710 C CA . LEU A 1 88 ? -4.305 13.177 6.108 1.00 67.81 88 LEU A CA 1
ATOM 711 C C . LEU A 1 88 ? -4.331 12.311 7.365 1.00 67.81 88 LEU A C 1
ATOM 713 O O . LEU A 1 88 ? -5.415 11.864 7.728 1.00 67.81 88 LEU A O 1
ATOM 717 N N . LYS A 1 89 ? -3.195 12.089 8.037 1.00 69.06 89 LYS A N 1
ATOM 718 C CA . LYS A 1 89 ? -3.142 11.332 9.295 1.00 69.06 89 LYS A CA 1
ATOM 719 C C . LYS A 1 89 ? -4.049 11.940 10.355 1.00 69.06 89 LYS A C 1
ATOM 721 O O . LYS A 1 89 ? -4.719 11.180 11.037 1.00 69.06 89 LYS A O 1
ATOM 726 N N . GLU A 1 90 ? -4.145 13.267 10.435 1.00 70.62 90 GLU A N 1
ATOM 727 C CA . GLU A 1 90 ? -5.053 13.952 11.372 1.00 70.62 90 GLU A CA 1
ATOM 728 C C . GLU A 1 90 ? -6.531 13.580 11.166 1.00 70.62 90 GLU A C 1
ATOM 730 O O . GLU A 1 90 ? -7.340 13.693 12.084 1.00 70.62 90 GLU A O 1
ATOM 735 N N . LYS A 1 91 ? -6.901 13.095 9.972 1.00 69.75 91 LYS A N 1
ATOM 736 C CA . LYS A 1 91 ? -8.268 12.652 9.656 1.00 69.75 91 LYS A CA 1
ATOM 737 C C . LYS A 1 91 ? -8.549 11.200 10.044 1.00 69.75 91 LYS A C 1
ATOM 739 O O . LYS A 1 91 ? -9.693 10.763 9.932 1.00 69.75 91 LYS A O 1
ATOM 744 N N . PHE A 1 92 ? -7.536 10.445 10.464 1.00 62.72 92 PHE A N 1
ATOM 745 C CA . PHE A 1 92 ? -7.660 9.043 10.847 1.00 62.72 92 PHE A CA 1
ATOM 746 C C . PHE A 1 92 ? -7.305 8.879 12.326 1.00 62.72 92 PHE A C 1
ATOM 748 O O . PHE A 1 92 ? -6.211 9.240 12.742 1.00 62.72 92 PHE A O 1
ATOM 755 N N . GLY A 1 93 ? -8.196 8.275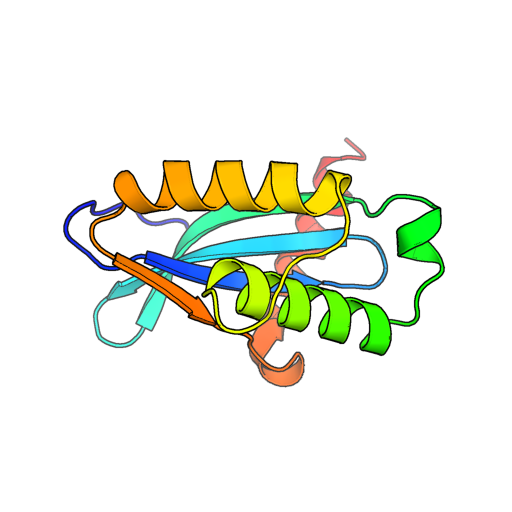 13.122 1.00 62.34 93 GLY A N 1
ATOM 756 C CA . GLY A 1 93 ? -7.942 8.053 14.554 1.00 62.34 93 GLY A CA 1
ATOM 757 C C . GLY A 1 93 ? -6.677 7.227 14.827 1.00 62.34 93 GLY A C 1
ATOM 758 O O . GLY A 1 93 ? -5.968 7.473 15.798 1.00 62.34 93 GLY A O 1
ATOM 759 N N . SER A 1 94 ? -6.347 6.277 13.946 1.00 66.00 94 SER A N 1
ATOM 760 C CA . SER A 1 94 ? -5.003 5.700 13.860 1.00 66.00 94 SER A CA 1
ATOM 761 C C . SER A 1 94 ? -4.725 5.118 12.474 1.00 66.00 94 SER A C 1
ATOM 763 O O . SER A 1 94 ? -5.624 4.618 11.787 1.00 66.00 94 SER A O 1
ATOM 765 N N . LEU A 1 95 ? -3.456 5.186 12.067 1.00 65.00 95 LEU A N 1
ATOM 766 C CA . LEU A 1 95 ? -2.974 4.704 10.780 1.00 65.00 95 LEU A CA 1
ATOM 767 C C . LEU A 1 95 ? -1.763 3.794 10.980 1.00 65.00 95 LEU A C 1
ATOM 769 O O . LEU A 1 95 ? -0.719 4.235 11.459 1.00 65.00 95 LEU A O 1
ATOM 773 N N . ARG A 1 96 ? -1.877 2.531 10.565 1.00 70.69 96 ARG A N 1
ATOM 774 C CA . ARG A 1 96 ? -0.768 1.573 10.566 1.00 70.69 96 ARG A CA 1
ATOM 775 C C . ARG A 1 96 ? -0.376 1.232 9.134 1.00 70.69 96 ARG A C 1
ATOM 777 O O . ARG A 1 96 ? -1.158 0.649 8.388 1.00 70.69 96 ARG A O 1
ATOM 784 N N . LEU A 1 97 ? 0.849 1.573 8.753 1.00 67.50 97 LEU A N 1
ATOM 785 C CA . LEU A 1 97 ? 1.437 1.114 7.497 1.00 67.50 97 LEU A CA 1
ATOM 786 C C . LEU A 1 97 ? 2.156 -0.211 7.729 1.00 67.50 97 LEU A C 1
ATOM 788 O O . LEU A 1 97 ? 2.960 -0.325 8.654 1.00 67.50 97 LEU A O 1
ATOM 792 N N . VAL A 1 98 ? 1.859 -1.204 6.893 1.00 67.31 98 VAL A N 1
ATOM 793 C CA . VAL A 1 98 ? 2.485 -2.526 6.955 1.00 67.31 98 VAL A CA 1
ATOM 794 C C . VAL A 1 98 ? 3.037 -2.868 5.579 1.00 67.31 98 VAL A C 1
ATOM 796 O O . VAL A 1 98 ? 2.321 -2.831 4.577 1.00 67.31 98 VAL A O 1
ATOM 799 N N . HIS A 1 99 ? 4.317 -3.230 5.540 1.00 68.50 99 HIS A N 1
ATOM 800 C CA . HIS A 1 99 ? 4.910 -3.867 4.374 1.00 68.50 99 HIS A CA 1
ATOM 801 C C . HIS A 1 99 ? 4.724 -5.385 4.494 1.00 68.50 99 HIS A C 1
ATOM 803 O O . HIS A 1 99 ? 5.158 -5.993 5.472 1.00 68.50 99 HIS A O 1
ATOM 809 N N . LEU A 1 100 ? 4.064 -5.992 3.509 1.00 65.00 100 LEU A N 1
ATOM 810 C CA . LEU A 1 100 ? 3.898 -7.440 3.405 1.00 65.00 100 LEU A CA 1
ATOM 811 C C . LEU A 1 100 ? 4.875 -7.973 2.360 1.00 65.00 100 LEU A C 1
ATOM 813 O O . LEU A 1 100 ? 4.873 -7.500 1.223 1.00 65.00 100 LEU A O 1
ATOM 817 N N . LYS A 1 101 ? 5.671 -8.983 2.735 1.00 59.78 101 LYS A N 1
ATOM 818 C CA . LYS A 1 101 ? 6.502 -9.715 1.773 1.00 59.78 101 LYS A CA 1
ATOM 819 C C . LYS A 1 101 ? 5.622 -10.246 0.642 1.00 59.78 101 LYS A C 1
ATOM 821 O O . LYS A 1 101 ? 4.524 -10.750 0.883 1.00 59.78 101 LYS A O 1
ATOM 826 N N . ARG A 1 102 ? 6.141 -10.171 -0.582 1.00 61.94 102 ARG A N 1
ATOM 827 C CA . ARG A 1 102 ? 5.427 -10.507 -1.820 1.00 61.94 102 ARG A CA 1
ATOM 828 C C . ARG A 1 102 ? 4.746 -11.878 -1.802 1.00 61.94 102 ARG A C 1
ATOM 830 O O . ARG A 1 102 ? 3.624 -12.005 -2.279 1.00 61.94 102 ARG A O 1
ATOM 837 N N . GLU A 1 103 ? 5.390 -12.875 -1.203 1.00 57.59 103 GLU A N 1
ATOM 838 C CA . GLU A 1 103 ? 4.880 -14.248 -1.068 1.00 57.59 103 GLU A CA 1
ATOM 839 C C . GLU A 1 103 ? 3.533 -14.345 -0.325 1.00 57.59 103 GLU A C 1
ATOM 841 O O . GLU A 1 103 ? 2.735 -15.231 -0.615 1.00 57.59 103 GLU A O 1
ATOM 846 N N . TYR A 1 104 ? 3.219 -13.383 0.550 1.00 57.75 104 TYR A N 1
ATOM 847 C CA . TYR A 1 104 ? 1.945 -13.314 1.277 1.00 57.75 104 TYR A CA 1
ATOM 848 C C . TYR A 1 104 ? 0.889 -12.441 0.582 1.00 57.75 104 TYR A C 1
ATOM 850 O O . TYR A 1 104 ? -0.182 -12.210 1.140 1.00 57.75 104 TYR A O 1
ATOM 858 N N . ASN A 1 105 ? 1.173 -11.930 -0.623 1.00 61.84 105 ASN A N 1
ATOM 859 C CA . ASN A 1 105 ? 0.376 -10.887 -1.272 1.00 61.84 105 ASN A CA 1
ATOM 860 C C . ASN A 1 105 ? -0.224 -11.300 -2.633 1.00 61.84 105 ASN A C 1
ATOM 862 O O . ASN A 1 105 ? -0.564 -10.441 -3.447 1.00 61.84 105 ASN A O 1
ATOM 866 N N . GLN A 1 106 ? -0.413 -12.605 -2.875 1.00 60.72 106 GLN A N 1
ATOM 867 C CA . GLN A 1 106 ? -1.024 -13.139 -4.110 1.00 60.72 106 GLN A CA 1
ATOM 868 C C . GLN A 1 106 ? -2.381 -12.495 -4.455 1.00 60.72 106 GLN A C 1
ATOM 870 O O . GLN A 1 106 ? -2.723 -12.338 -5.627 1.00 60.72 106 GLN A O 1
ATOM 875 N N . ALA A 1 107 ? -3.152 -12.072 -3.448 1.00 59.12 107 ALA A N 1
ATOM 876 C CA . ALA A 1 107 ? -4.423 -11.381 -3.658 1.00 59.12 107 ALA A CA 1
ATOM 877 C C . ALA A 1 107 ? -4.259 -10.004 -4.339 1.00 59.12 107 ALA A C 1
ATOM 879 O O . ALA A 1 107 ? -5.130 -9.604 -5.112 1.00 59.12 107 ALA A O 1
ATOM 880 N N . ALA A 1 108 ? -3.157 -9.284 -4.093 1.00 58.62 108 ALA A N 1
ATOM 881 C CA . ALA A 1 108 ? -2.874 -8.009 -4.756 1.00 58.62 108 ALA A CA 1
ATOM 882 C C . ALA A 1 108 ? -2.376 -8.192 -6.198 1.00 58.62 108 ALA A C 1
ATOM 884 O O . ALA A 1 108 ? -2.745 -7.398 -7.066 1.00 58.62 108 ALA A O 1
ATOM 885 N N . ASP A 1 109 ? -1.626 -9.264 -6.482 1.00 62.88 109 ASP A N 1
ATOM 886 C CA . ASP A 1 109 ? -1.251 -9.634 -7.856 1.00 62.88 109 ASP A CA 1
ATOM 887 C C . ASP A 1 109 ? -2.510 -9.932 -8.701 1.00 62.88 109 ASP A C 1
ATOM 889 O O . ASP A 1 109 ? -2.663 -9.417 -9.815 1.00 62.88 109 ASP A O 1
ATOM 893 N N . TYR A 1 110 ? -3.477 -10.670 -8.136 1.00 59.88 110 TYR A N 1
ATOM 894 C CA . TYR A 1 110 ? -4.771 -10.944 -8.780 1.00 59.88 110 TYR A CA 1
ATOM 895 C C . TYR A 1 110 ? -5.574 -9.662 -9.069 1.00 59.88 110 TYR A C 1
ATOM 897 O O . TYR A 1 110 ? -6.135 -9.498 -10.154 1.00 59.88 110 TYR A O 1
ATOM 905 N N . LEU A 1 111 ? -5.607 -8.719 -8.122 1.00 57.78 111 LEU A N 1
ATOM 906 C CA . LEU A 1 111 ? -6.329 -7.451 -8.278 1.00 57.78 111 LEU A CA 1
ATOM 907 C C . LEU A 1 111 ? -5.658 -6.500 -9.268 1.00 57.78 111 LEU A C 1
ATOM 909 O O . LEU A 1 111 ? -6.355 -5.831 -10.028 1.00 57.78 111 LEU A O 1
ATOM 913 N N . THR A 1 112 ? -4.325 -6.462 -9.305 1.00 55.09 112 THR A N 1
ATOM 914 C CA . THR A 1 112 ? -3.604 -5.618 -10.267 1.00 55.09 112 THR A CA 1
ATOM 915 C C . THR A 1 112 ? -3.829 -6.094 -11.699 1.00 55.09 112 THR A C 1
ATOM 917 O O . THR A 1 112 ? -4.035 -5.278 -12.592 1.00 55.09 112 THR A O 1
ATOM 920 N N . THR A 1 113 ? -3.900 -7.412 -11.903 1.00 58.53 113 THR A N 1
ATOM 921 C CA . THR A 1 113 ? -4.271 -8.000 -13.198 1.00 58.53 113 THR A CA 1
ATOM 922 C C . THR A 1 113 ? -5.675 -7.561 -13.632 1.00 58.53 113 THR A C 1
ATOM 924 O O . THR A 1 113 ? -5.879 -7.225 -14.792 1.00 58.53 113 THR A O 1
ATOM 927 N N . LYS A 1 114 ? -6.644 -7.479 -12.706 1.00 55.69 114 LYS A N 1
ATOM 928 C CA . LYS A 1 114 ? -8.004 -7.001 -13.020 1.00 55.69 114 LYS A CA 1
ATOM 929 C C . LYS A 1 114 ? -8.094 -5.503 -13.311 1.00 55.69 114 LYS A C 1
ATOM 931 O O . LYS A 1 114 ? -8.918 -5.119 -14.130 1.00 55.69 114 LYS A O 1
ATOM 936 N N . ILE A 1 115 ? -7.286 -4.673 -12.651 1.00 51.22 115 ILE A N 1
ATOM 937 C CA . ILE A 1 115 ? -7.242 -3.226 -12.921 1.00 51.22 115 ILE A CA 1
ATOM 938 C C . ILE A 1 115 ? -6.683 -2.960 -14.323 1.00 51.22 115 ILE A C 1
ATOM 940 O O . ILE A 1 115 ? -7.242 -2.136 -15.030 1.00 51.22 115 ILE A O 1
ATOM 944 N N . LEU A 1 116 ? -5.650 -3.700 -14.745 1.00 50.66 116 LEU A N 1
ATOM 945 C CA . LEU A 1 116 ? -5.108 -3.608 -16.108 1.00 50.66 116 LEU A CA 1
ATOM 946 C C . LEU A 1 116 ? -6.156 -3.966 -17.173 1.00 50.66 116 LEU A C 1
ATOM 948 O O . LEU A 1 116 ? -6.269 -3.272 -18.171 1.00 50.66 116 LEU A O 1
ATOM 952 N N . ILE A 1 117 ? -6.970 -4.996 -16.927 1.00 50.25 117 ILE A N 1
ATOM 953 C CA . ILE A 1 117 ? -8.034 -5.416 -17.857 1.00 50.25 117 ILE A CA 1
ATOM 954 C C . ILE A 1 117 ? -9.160 -4.368 -17.962 1.00 50.25 117 ILE A C 1
ATOM 956 O O . ILE A 1 117 ? -9.789 -4.243 -19.006 1.00 50.25 117 ILE A O 1
ATOM 960 N N . LEU A 1 118 ? -9.426 -3.612 -16.892 1.00 44.75 118 LEU A N 1
ATOM 961 C CA . LEU A 1 118 ? -10.467 -2.575 -16.866 1.00 44.75 118 LEU A CA 1
ATOM 962 C C . LEU A 1 118 ? -10.053 -1.264 -17.555 1.00 44.75 118 LEU A C 1
ATOM 964 O O . LEU A 1 118 ? -10.936 -0.485 -17.894 1.00 44.75 118 LEU A O 1
ATOM 968 N N . ASP A 1 119 ? -8.754 -1.015 -17.741 1.00 37.25 119 ASP A N 1
ATOM 969 C CA . ASP A 1 119 ? -8.222 0.189 -18.408 1.00 37.25 119 ASP A CA 1
ATOM 970 C C . ASP A 1 119 ? -8.088 -0.001 -19.938 1.00 37.25 119 ASP A C 1
ATOM 972 O O . ASP A 1 119 ? -7.902 0.961 -20.675 1.00 37.25 119 ASP A O 1
ATOM 976 N N . GLU A 1 120 ? -8.218 -1.242 -20.429 1.00 41.50 120 GLU A N 1
ATOM 977 C CA . GLU A 1 120 ? -8.216 -1.607 -21.859 1.00 41.50 120 GLU A CA 1
ATOM 978 C C . GLU A 1 120 ? -9.636 -1.727 -22.471 1.00 41.50 120 GLU A C 1
ATOM 980 O O . GLU A 1 120 ? -9.783 -2.259 -23.573 1.00 41.50 120 GLU A O 1
ATOM 985 N N . SER A 1 121 ? -10.688 -1.269 -21.771 1.00 37.03 121 SER A N 1
ATOM 986 C CA . SER A 1 121 ? -12.106 -1.387 -22.185 1.00 37.03 121 SER A CA 1
ATOM 987 C C . SER A 1 121 ? -12.742 -0.063 -22.602 1.00 37.03 121 SER A C 1
ATOM 989 O O . SER A 1 121 ? -12.621 0.910 -21.826 1.00 37.03 121 SER A O 1
#

Foldseek 3Di:
DADADDLVFEWEWEWDDDLWKTKIFTFTDDPNDTGGHDIDMDTDDPVLNPDDPVVVLVVVVVLLCCLVVNDPDPDPVSVVVSVVSVVVCVSGPHYHYDYDDPVVPVVVVVVVVVVVVVVVD

Radius of gyration: 14.91 Å; chains: 1; bounding box: 33×32×37 Å

Organism: NCBI:txid4795

pLDDT: mean 72.65, std 11.26, range [37.03, 90.25]